Protein AF-A0AAW9W8F2-F1 (afdb_monomer)

Radius of gyration: 19.19 Å; Cα contacts (8 Å, |Δi|>4): 90; chains: 1; bounding box: 46×39×44 Å

Secondary structure (DSSP, 8-state):
-HHHHHHHTT---EEE-S--HHHH-GGGGGGHHHHHHHHTT-SEEEES-HHHHHHHHHTT---S-EEE--S------PPPPPP---S-----S-GGGSGGGTT--

Sequence (105 aa):
NFIRKCKILNTKMITFIHDVPPLMFPSNYYLMPEYIEMYNQSDLVVVPSEKMKERLIQEGLTVQKIIIQGMWDHVHNYPLKQPSFQKKLYFAGSVERFEHLSNWA

Solvent-accessible surface area (backbone atoms only — not comparable to full-atom values): 6876 Å² total; per-residue (Å²): 112,72,69,62,57,48,54,75,70,76,56,90,40,74,44,76,54,88,77,59,63,34,80,78,34,80,92,39,39,86,49,42,62,62,52,32,60,56,54,52,71,28,65,27,38,36,32,56,37,69,69,53,49,53,50,44,42,75,71,60,46,70,54,85,42,69,45,70,61,71,69,83,85,80,92,78,84,75,83,82,73,87,87,71,96,65,104,72,84,89,76,98,69,63,49,85,83,41,58,84,54,71,71,75,118

Structure (mmCIF, N/CA/C/O backbone):
data_AF-A0AAW9W8F2-F1
#
_entry.id   AF-A0AAW9W8F2-F1
#
loop_
_atom_site.group_PDB
_atom_site.id
_atom_site.type_symbol
_atom_site.label_atom_id
_atom_site.label_alt_id
_atom_site.label_comp_id
_atom_site.label_asym_id
_atom_site.label_entity_id
_atom_site.label_seq_id
_atom_site.pdbx_PDB_ins_code
_atom_site.Cartn_x
_atom_site.Cartn_y
_atom_site.Cartn_z
_atom_site.occupancy
_atom_site.B_iso_or_equiv
_atom_site.auth_seq_id
_atom_site.auth_comp_id
_atom_site.auth_asym_id
_atom_site.auth_atom_id
_atom_site.pdbx_PDB_model_num
ATOM 1 N N . ASN A 1 1 ? -22.747 1.495 4.657 1.00 69.12 1 ASN A N 1
ATOM 2 C CA . ASN A 1 1 ? -21.428 0.968 4.248 1.00 69.12 1 ASN A CA 1
ATOM 3 C C . ASN A 1 1 ? -21.392 -0.555 4.460 1.00 69.12 1 ASN A C 1
ATOM 5 O O . ASN A 1 1 ? -21.918 -1.019 5.470 1.00 69.12 1 ASN A O 1
ATOM 9 N N . PHE A 1 2 ? -20.844 -1.311 3.499 1.00 80.00 2 PHE A N 1
ATOM 10 C CA . PHE A 1 2 ? -20.597 -2.763 3.539 1.00 80.00 2 PHE A CA 1
ATOM 11 C C . PHE A 1 2 ? -19.884 -3.218 4.823 1.00 80.00 2 PHE A C 1
ATOM 13 O O . PHE A 1 2 ? -20.341 -4.155 5.470 1.00 80.00 2 PHE A O 1
ATOM 20 N N . ILE A 1 3 ? -18.873 -2.471 5.275 1.00 79.56 3 ILE A N 1
ATOM 21 C CA . ILE A 1 3 ? -18.119 -2.758 6.507 1.00 79.56 3 ILE A CA 1
ATOM 22 C C . ILE A 1 3 ? -19.037 -2.848 7.733 1.00 79.56 3 ILE A C 1
ATOM 24 O O . ILE A 1 3 ? -18.929 -3.770 8.542 1.00 79.56 3 ILE A O 1
ATOM 28 N N . ARG A 1 4 ? -20.018 -1.942 7.836 1.00 79.25 4 ARG A N 1
ATOM 29 C CA . ARG A 1 4 ? -21.000 -1.957 8.929 1.00 79.25 4 ARG A CA 1
ATOM 30 C C . ARG A 1 4 ? -21.874 -3.213 8.899 1.00 79.25 4 ARG A C 1
ATOM 32 O O . ARG A 1 4 ? -22.218 -3.726 9.956 1.00 79.25 4 ARG A O 1
ATOM 39 N N . LYS A 1 5 ? -22.222 -3.716 7.707 1.00 83.88 5 LYS A N 1
ATOM 40 C CA . LYS A 1 5 ? -22.994 -4.962 7.566 1.00 83.88 5 LYS A CA 1
ATOM 41 C C . LYS A 1 5 ? -22.185 -6.165 8.055 1.00 83.88 5 LYS A C 1
ATOM 43 O O . LYS A 1 5 ? -22.728 -6.975 8.792 1.00 83.88 5 LYS A O 1
ATOM 48 N N . CYS A 1 6 ? -20.892 -6.236 7.733 1.00 83.94 6 CYS A N 1
ATOM 49 C CA . CYS A 1 6 ? -20.009 -7.295 8.234 1.00 83.94 6 CYS A CA 1
ATOM 50 C C . CYS A 1 6 ? -19.869 -7.255 9.764 1.00 83.94 6 CYS A C 1
ATOM 52 O O . CYS A 1 6 ? -19.932 -8.291 10.417 1.00 83.94 6 CYS A O 1
ATOM 54 N N . LYS A 1 7 ? -19.775 -6.060 10.364 1.00 77.62 7 LYS A N 1
ATOM 55 C CA . LYS A 1 7 ? -19.722 -5.920 11.830 1.00 77.62 7 LYS A CA 1
ATOM 56 C C . LYS A 1 7 ? -20.970 -6.447 12.544 1.00 77.62 7 LYS A C 1
ATOM 58 O O . LYS A 1 7 ? -20.838 -7.038 13.609 1.00 77.62 7 LYS A O 1
ATOM 63 N N . ILE A 1 8 ? -22.161 -6.287 11.957 1.00 85.62 8 ILE A N 1
ATOM 64 C CA . ILE A 1 8 ? -23.412 -6.838 12.519 1.00 85.62 8 ILE A CA 1
ATOM 65 C C . ILE A 1 8 ? -23.352 -8.372 12.616 1.00 85.62 8 ILE A C 1
ATOM 67 O O . ILE A 1 8 ? -23.940 -8.952 13.522 1.00 85.62 8 ILE A O 1
ATOM 71 N N . LEU A 1 9 ? -22.607 -9.027 11.724 1.00 87.94 9 LEU A N 1
ATOM 72 C CA . LEU A 1 9 ? -22.468 -10.484 11.679 1.00 87.94 9 LEU A CA 1
ATOM 73 C C . LEU A 1 9 ? -21.417 -11.036 12.661 1.00 87.94 9 LEU A C 1
ATOM 75 O O . LEU A 1 9 ? -21.150 -12.233 12.643 1.00 87.94 9 LEU A O 1
ATOM 79 N N . ASN A 1 10 ? -20.816 -10.190 13.509 1.00 86.06 10 ASN A N 1
ATOM 80 C CA . ASN A 1 10 ? -19.776 -10.567 14.475 1.00 86.06 10 ASN A CA 1
ATOM 81 C C . ASN A 1 10 ? -18.571 -11.303 13.841 1.00 86.06 10 ASN A C 1
ATOM 83 O O . ASN A 1 10 ? -17.988 -12.216 14.425 1.00 86.06 10 ASN A O 1
ATOM 87 N N . THR A 1 11 ? -18.200 -10.917 12.619 1.00 89.75 11 THR A N 1
ATOM 88 C CA . THR A 1 11 ? -17.073 -11.503 11.881 1.00 89.75 11 THR A CA 1
ATOM 89 C C . THR A 1 11 ? -15.784 -10.718 12.094 1.00 89.75 11 THR A C 1
ATOM 91 O O . THR A 1 11 ? -15.823 -9.494 12.231 1.00 89.75 11 THR A O 1
ATOM 94 N N . LYS A 1 12 ? -14.636 -11.400 12.009 1.00 92.00 12 LYS A N 1
ATOM 95 C CA . LYS A 1 12 ? -13.327 -10.742 11.915 1.00 92.00 12 LYS A CA 1
ATOM 96 C C . LYS A 1 12 ? -13.105 -10.143 10.533 1.00 92.00 12 LYS A C 1
ATOM 98 O O . LYS A 1 12 ? -13.432 -10.773 9.530 1.00 92.00 12 LYS A O 1
ATOM 103 N N . MET A 1 13 ? -12.544 -8.938 10.489 1.00 93.12 13 MET A N 1
ATOM 104 C CA . MET A 1 13 ? -12.325 -8.196 9.251 1.00 93.12 13 MET A CA 1
ATOM 105 C C . MET A 1 13 ? -10.847 -7.931 9.007 1.00 93.12 13 MET A C 1
ATOM 107 O O . MET A 1 13 ? -10.151 -7.365 9.851 1.00 93.12 13 MET A O 1
ATOM 111 N N . ILE A 1 14 ? -10.398 -8.302 7.814 1.00 96.62 14 ILE A N 1
ATOM 112 C CA . ILE A 1 14 ? -9.059 -8.017 7.315 1.00 96.62 14 ILE A CA 1
ATOM 113 C C . ILE A 1 14 ? -9.204 -7.081 6.122 1.00 96.62 14 ILE A C 1
ATOM 115 O O . ILE A 1 14 ? -9.898 -7.420 5.164 1.00 96.62 14 ILE A O 1
ATOM 119 N N . THR A 1 15 ? -8.536 -5.932 6.168 1.00 96.75 15 THR A N 1
ATOM 120 C CA . THR A 1 15 ? -8.422 -5.053 4.999 1.00 96.75 15 THR A CA 1
ATOM 121 C C . THR A 1 15 ? -7.085 -5.296 4.324 1.00 96.75 15 THR A C 1
ATOM 123 O O . THR A 1 15 ? -6.037 -5.022 4.905 1.00 96.75 15 THR A O 1
ATOM 126 N N . PHE A 1 16 ? -7.116 -5.795 3.092 1.00 98.31 16 PHE A N 1
ATOM 127 C CA . PHE A 1 16 ? -5.931 -5.908 2.252 1.00 98.31 16 PHE A CA 1
ATOM 128 C C . PHE A 1 16 ? -5.874 -4.707 1.305 1.00 98.31 16 PHE A C 1
ATOM 130 O O . PHE A 1 16 ? -6.703 -4.578 0.407 1.00 98.31 16 PHE A O 1
ATOM 137 N N . ILE A 1 17 ? -4.934 -3.791 1.549 1.00 98.06 17 ILE A N 1
ATOM 138 C CA . ILE A 1 17 ? -4.813 -2.545 0.791 1.00 98.06 17 ILE A CA 1
ATOM 139 C C . ILE A 1 17 ? -4.048 -2.798 -0.508 1.00 98.06 17 ILE A C 1
ATOM 141 O O . ILE A 1 17 ? -2.855 -3.088 -0.480 1.00 98.06 17 ILE A O 1
ATOM 145 N N . HIS A 1 18 ? -4.734 -2.622 -1.637 1.00 98.00 18 HIS A N 1
ATOM 146 C CA . HIS A 1 18 ? -4.114 -2.607 -2.964 1.00 98.00 18 HIS A CA 1
ATOM 147 C C . HIS A 1 18 ? -3.621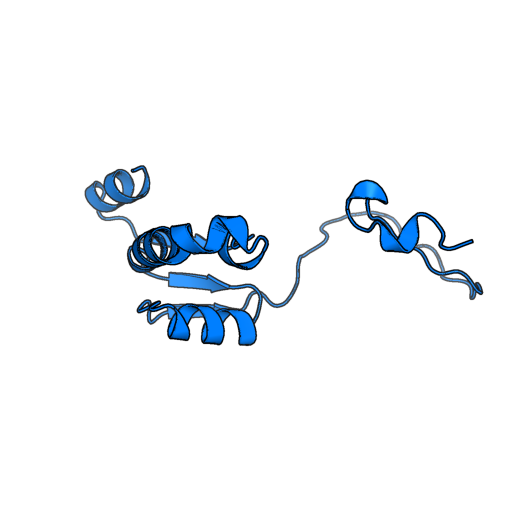 -1.204 -3.336 1.00 98.00 18 HIS A C 1
ATOM 149 O O . HIS A 1 18 ? -2.490 -1.045 -3.780 1.00 98.00 18 HIS A O 1
ATOM 155 N N . ASP A 1 19 ? -4.453 -0.189 -3.092 1.00 97.44 19 ASP A N 1
ATOM 156 C CA . ASP A 1 19 ? -4.198 1.200 -3.462 1.00 97.44 19 ASP A CA 1
ATOM 157 C C . ASP A 1 19 ? -4.732 2.158 -2.390 1.00 97.44 19 ASP A C 1
ATOM 159 O O . ASP A 1 19 ? -5.669 1.842 -1.652 1.00 97.44 19 ASP A O 1
ATOM 163 N N . VAL A 1 20 ? -4.156 3.361 -2.331 1.00 97.81 20 VAL A N 1
ATOM 164 C CA . VAL A 1 20 ? -4.617 4.453 -1.460 1.00 97.81 20 VAL A CA 1
ATOM 165 C C . VAL A 1 20 ? -4.807 5.708 -2.319 1.00 97.81 20 VAL A C 1
ATOM 167 O O . VAL A 1 20 ? -3.904 6.545 -2.385 1.00 97.81 20 VAL A O 1
ATOM 170 N N . PRO A 1 21 ? -5.960 5.866 -3.000 1.00 97.06 21 PRO A N 1
ATOM 171 C CA . PRO A 1 21 ? -6.205 6.983 -3.913 1.00 97.06 21 PRO A CA 1
ATOM 172 C C . PRO A 1 21 ? -5.917 8.385 -3.343 1.00 97.06 21 PRO A C 1
ATOM 174 O O . PRO A 1 21 ? -5.351 9.188 -4.089 1.00 97.06 21 PRO A O 1
ATOM 177 N N . PRO A 1 22 ? -6.199 8.690 -2.056 1.00 98.00 22 PRO A N 1
ATOM 178 C CA . PRO A 1 22 ? -5.832 9.980 -1.457 1.00 98.00 22 PRO A CA 1
ATOM 179 C C . PRO A 1 22 ? -4.324 10.282 -1.466 1.00 98.00 22 PRO A C 1
ATOM 181 O O . PRO A 1 22 ? -3.932 11.444 -1.462 1.00 98.00 22 PRO A O 1
ATOM 184 N N . LEU A 1 23 ? -3.470 9.252 -1.485 1.00 97.69 23 LEU A N 1
ATOM 185 C CA . LEU A 1 23 ? -2.011 9.390 -1.562 1.00 97.69 23 LEU A CA 1
ATOM 186 C C . LEU A 1 23 ? -1.480 9.342 -2.998 1.00 97.69 23 LEU A C 1
ATOM 188 O O . LEU A 1 23 ? -0.381 9.824 -3.258 1.00 97.69 23 LEU A O 1
ATOM 192 N N . MET A 1 24 ? -2.237 8.749 -3.923 1.00 96.12 24 MET A N 1
ATOM 193 C CA . MET A 1 24 ? -1.862 8.653 -5.337 1.00 96.12 24 MET A CA 1
ATOM 194 C C . MET A 1 24 ? -2.146 9.951 -6.094 1.00 96.12 24 MET A C 1
ATOM 196 O O . MET A 1 24 ? -1.396 10.306 -7.000 1.00 96.12 24 MET A O 1
ATOM 200 N N . PHE A 1 25 ? -3.219 10.653 -5.723 1.00 94.88 25 PHE A N 1
ATOM 201 C CA . PHE A 1 25 ? -3.676 11.860 -6.403 1.00 94.88 25 PHE A CA 1
ATOM 202 C C . PHE A 1 25 ? -3.866 12.991 -5.388 1.00 94.88 25 PHE A C 1
ATOM 204 O O . PHE A 1 25 ? -4.767 12.896 -4.552 1.00 94.88 25 PHE A O 1
ATOM 211 N N . PRO A 1 26 ? -3.081 14.084 -5.462 1.00 94.31 26 PRO A N 1
ATOM 212 C CA . PRO A 1 26 ? -3.180 15.194 -4.511 1.00 94.31 26 PRO A CA 1
ATOM 213 C C . PRO A 1 26 ? -4.589 15.787 -4.396 1.00 94.31 26 PRO A C 1
ATOM 215 O O . PRO A 1 26 ? -5.023 16.147 -3.304 1.00 94.31 26 PRO A O 1
ATOM 218 N N . SER A 1 27 ? -5.338 15.827 -5.504 1.00 97.06 27 SER A N 1
ATOM 219 C CA . SER A 1 27 ? -6.726 16.302 -5.538 1.00 97.06 27 SER A CA 1
ATOM 220 C C . SER A 1 27 ? -7.682 15.471 -4.681 1.00 97.06 27 SER A C 1
ATOM 222 O O . SER A 1 27 ? -8.737 15.977 -4.320 1.00 97.06 27 SER A O 1
ATOM 224 N N . ASN A 1 28 ? -7.322 14.234 -4.329 1.00 97.81 28 ASN A N 1
ATOM 225 C CA . ASN A 1 28 ? -8.137 13.318 -3.532 1.00 97.81 28 ASN A CA 1
ATOM 226 C C . ASN A 1 28 ? -7.728 13.278 -2.054 1.00 97.81 28 ASN A C 1
ATOM 228 O O . ASN A 1 28 ? -8.320 12.520 -1.287 1.00 97.81 28 ASN A O 1
ATOM 232 N N . TYR A 1 29 ? -6.737 14.068 -1.628 1.00 98.12 29 TYR A N 1
ATOM 233 C CA . TYR A 1 29 ? -6.223 14.003 -0.256 1.00 98.12 29 TYR A CA 1
ATOM 234 C C . TYR A 1 29 ? -7.288 14.346 0.802 1.00 98.12 29 TYR A C 1
ATOM 236 O O . TYR A 1 29 ? -7.249 13.821 1.911 1.00 98.12 29 TYR A O 1
ATOM 244 N N . TYR A 1 30 ? -8.308 15.136 0.446 1.00 97.88 30 TYR A N 1
ATOM 245 C CA . TYR A 1 30 ? -9.451 15.427 1.323 1.00 97.88 30 TYR A CA 1
ATOM 246 C C . TYR A 1 30 ? -10.230 14.172 1.767 1.00 97.88 30 TYR A C 1
ATOM 248 O O . TYR A 1 30 ? -10.897 14.215 2.796 1.00 97.88 30 TYR A O 1
ATOM 256 N N . LEU A 1 31 ? -10.125 13.055 1.034 1.00 98.06 31 LEU A N 1
ATOM 257 C CA . LEU A 1 31 ? -10.740 11.765 1.378 1.00 98.06 31 LEU A CA 1
ATOM 258 C C . LEU A 1 31 ? -9.912 10.948 2.384 1.00 98.06 31 LEU A C 1
ATOM 260 O O . LEU A 1 31 ? -10.364 9.895 2.833 1.00 98.06 31 LEU A O 1
ATOM 264 N N . MET A 1 32 ? -8.697 11.384 2.739 1.00 98.44 32 MET A N 1
ATOM 265 C CA . MET A 1 32 ? -7.812 10.635 3.639 1.00 98.44 32 MET A CA 1
ATOM 266 C C . MET A 1 32 ? -8.476 10.293 4.990 1.00 98.44 32 MET A C 1
ATOM 268 O O . MET A 1 32 ? -8.393 9.128 5.389 1.00 98.44 32 MET A O 1
ATOM 272 N N . PRO A 1 33 ? -9.212 11.208 5.660 1.00 98.31 33 PRO A N 1
ATOM 273 C CA . PRO A 1 33 ? -9.902 10.881 6.909 1.00 98.31 33 PRO A CA 1
ATOM 274 C C . PRO A 1 33 ? -10.934 9.755 6.758 1.00 98.31 33 PRO A C 1
ATOM 276 O O . PRO A 1 33 ? -10.981 8.855 7.595 1.00 98.31 33 PRO A O 1
ATOM 279 N N . GLU A 1 34 ? -11.710 9.747 5.668 1.00 96.81 34 GLU A N 1
ATOM 280 C CA . GLU A 1 34 ? -12.718 8.707 5.408 1.00 96.81 34 GLU A CA 1
ATOM 281 C C . GLU A 1 34 ? -12.070 7.330 5.201 1.00 96.81 34 GLU A C 1
ATOM 283 O O . GLU A 1 34 ? -12.565 6.313 5.692 1.00 96.81 34 GLU A O 1
ATOM 288 N N . TYR A 1 35 ? -10.924 7.288 4.516 1.00 97.06 35 TYR A N 1
ATOM 289 C CA . TYR A 1 35 ? -10.153 6.058 4.327 1.00 97.06 35 TYR A CA 1
ATOM 290 C C . TYR A 1 35 ? -9.572 5.538 5.648 1.00 97.06 35 TYR A C 1
ATOM 292 O O . TYR A 1 35 ? -9.628 4.336 5.907 1.00 97.06 35 TYR A O 1
ATOM 300 N N . ILE A 1 36 ? -9.055 6.417 6.511 1.00 98.25 36 ILE A N 1
ATOM 301 C CA . ILE A 1 36 ? -8.556 6.024 7.837 1.00 98.25 36 ILE A CA 1
ATOM 302 C 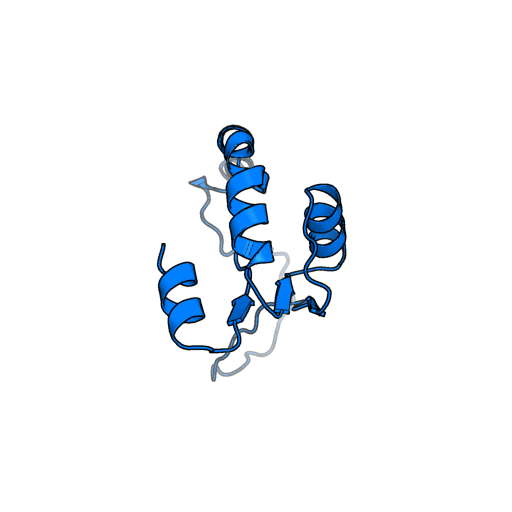C . ILE A 1 36 ? -9.689 5.510 8.726 1.00 98.25 36 ILE A C 1
ATOM 304 O O . ILE A 1 36 ? -9.543 4.456 9.349 1.00 98.25 36 ILE A O 1
ATOM 308 N N . GLU A 1 37 ? -10.840 6.187 8.745 1.00 96.81 37 GLU A N 1
ATOM 309 C CA . GLU A 1 37 ? -12.024 5.719 9.474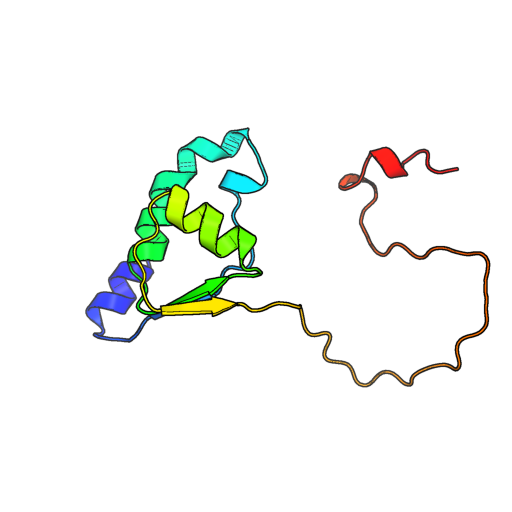 1.00 96.81 37 GLU A CA 1
ATOM 310 C C . GLU A 1 37 ? -12.467 4.337 8.977 1.00 96.81 37 GLU A C 1
ATOM 312 O O . GLU A 1 37 ? -12.817 3.458 9.768 1.00 96.81 37 GLU A O 1
ATOM 317 N N . MET A 1 38 ? -12.422 4.115 7.664 1.00 94.88 38 MET A N 1
ATOM 318 C CA . MET A 1 38 ? -12.703 2.819 7.062 1.00 94.88 38 MET A CA 1
ATOM 319 C C . MET A 1 38 ? -11.710 1.745 7.538 1.00 94.88 38 MET A C 1
ATOM 321 O O . MET A 1 38 ? -12.131 0.676 7.980 1.00 94.88 38 MET A O 1
ATOM 325 N N . TYR A 1 39 ? -10.403 2.018 7.501 1.00 96.75 39 TYR A N 1
ATOM 326 C CA . TYR A 1 39 ? -9.372 1.0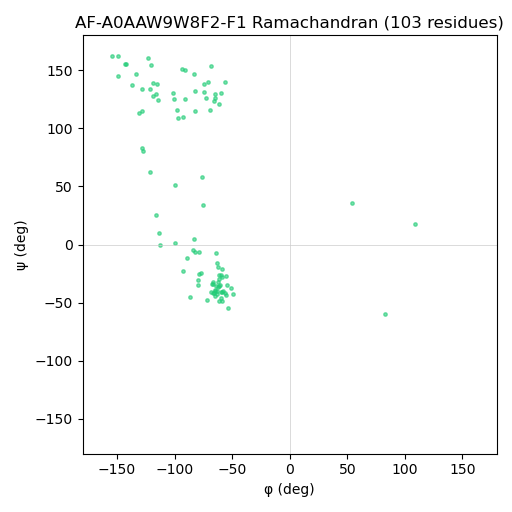60 7.910 1.00 96.75 39 TYR A CA 1
ATOM 327 C C . TYR A 1 39 ? -9.435 0.716 9.397 1.00 96.75 39 TYR A C 1
ATOM 329 O O . TYR A 1 39 ? -9.342 -0.464 9.745 1.00 96.75 39 TYR A O 1
ATOM 337 N N . ASN A 1 40 ? -9.692 1.703 10.260 1.00 97.00 40 ASN A N 1
ATOM 338 C CA . ASN A 1 40 ? -9.824 1.535 11.713 1.00 97.00 40 ASN A CA 1
ATOM 339 C C . ASN A 1 40 ? -11.015 0.659 12.130 1.00 97.00 40 ASN A C 1
ATOM 341 O O . ASN A 1 40 ? -11.151 0.292 13.296 1.00 97.00 40 ASN A O 1
ATOM 345 N N . GLN A 1 41 ? -11.872 0.271 11.185 1.00 93.88 41 GLN A N 1
ATOM 346 C CA . GLN A 1 41 ? -12.923 -0.712 11.419 1.00 93.88 41 GLN A CA 1
ATOM 347 C C . GLN A 1 41 ? -12.453 -2.170 11.282 1.00 93.88 41 GLN A C 1
ATOM 349 O O . GLN A 1 41 ? -13.253 -3.060 11.577 1.00 93.88 41 GLN A O 1
ATOM 354 N N . SER A 1 42 ? -11.202 -2.408 10.875 1.00 94.88 42 SER A N 1
ATOM 355 C CA . SER A 1 42 ? -10.616 -3.738 10.656 1.00 94.88 42 SER A CA 1
ATOM 356 C C . SER A 1 42 ? -9.937 -4.289 11.912 1.00 94.88 42 SER A C 1
ATOM 358 O O . SER A 1 42 ? -9.370 -3.538 12.702 1.00 94.88 42 SER A O 1
ATOM 360 N N . ASP A 1 43 ? -9.917 -5.613 12.067 1.00 95.81 43 ASP A N 1
ATOM 361 C CA . ASP A 1 43 ? -9.111 -6.289 13.092 1.00 95.81 43 ASP A CA 1
ATOM 362 C C . ASP A 1 43 ? -7.631 -6.404 12.687 1.00 95.81 43 ASP A C 1
ATOM 364 O O . ASP A 1 43 ? -6.762 -6.546 13.551 1.00 95.81 43 ASP A O 1
ATOM 368 N N . LEU A 1 44 ? -7.351 -6.393 11.379 1.00 98.06 44 LEU A N 1
ATOM 369 C CA . LEU A 1 44 ? -6.014 -6.467 10.791 1.00 98.06 44 LEU A CA 1
ATOM 370 C C . LEU A 1 44 ? -5.976 -5.708 9.461 1.00 98.06 44 LEU A C 1
ATOM 372 O O . LEU A 1 44 ? -6.947 -5.736 8.700 1.00 98.06 44 LEU A O 1
ATOM 376 N N . VAL A 1 45 ? -4.843 -5.073 9.162 1.00 98.56 45 VAL A N 1
ATOM 377 C CA . VAL A 1 45 ? -4.586 -4.447 7.856 1.00 98.56 45 VAL A CA 1
ATOM 378 C C . VAL A 1 45 ? -3.340 -5.057 7.215 1.00 98.56 45 VAL A C 1
ATOM 380 O O . VAL A 1 45 ? -2.310 -5.212 7.866 1.00 98.56 45 VAL A O 1
ATOM 383 N N . VAL A 1 46 ? -3.422 -5.400 5.932 1.00 98.81 46 VAL A N 1
ATOM 384 C CA . VAL A 1 46 ? -2.262 -5.771 5.114 1.00 98.81 46 VAL A CA 1
ATOM 385 C C . VAL A 1 46 ? -1.880 -4.565 4.261 1.00 98.81 46 VAL A C 1
ATOM 387 O O . VAL A 1 46 ? -2.727 -4.025 3.547 1.00 98.81 46 VAL A O 1
ATOM 390 N N . VAL A 1 47 ? -0.621 -4.137 4.351 1.00 98.81 47 VAL A N 1
ATOM 391 C CA . VAL A 1 47 ? -0.074 -2.975 3.631 1.00 98.81 47 VAL A CA 1
ATOM 392 C C . VAL A 1 47 ? 1.093 -3.394 2.731 1.00 98.81 47 VAL A C 1
ATOM 394 O O . VAL A 1 47 ? 1.779 -4.368 3.042 1.00 98.81 47 VAL A O 1
ATOM 397 N N . PRO A 1 48 ? 1.388 -2.661 1.644 1.00 98.50 48 PRO A N 1
ATOM 398 C CA . PRO A 1 48 ? 2.445 -3.051 0.710 1.00 98.50 48 PRO A CA 1
ATOM 399 C C . PRO A 1 48 ? 3.862 -2.982 1.303 1.00 98.50 48 PRO A C 1
ATOM 401 O O . PRO A 1 48 ? 4.715 -3.787 0.939 1.00 98.50 48 PRO A O 1
ATOM 404 N N . SER A 1 49 ? 4.142 -2.035 2.206 1.00 98.69 49 SER A N 1
ATOM 405 C CA . SER A 1 49 ? 5.495 -1.776 2.725 1.00 98.69 49 SER A CA 1
ATOM 406 C C . SER A 1 49 ? 5.490 -1.148 4.119 1.00 98.69 49 SER A C 1
ATOM 408 O O . SER A 1 49 ? 4.492 -0.556 4.538 1.00 98.69 49 SER A O 1
ATOM 410 N N . GLU A 1 50 ? 6.631 -1.205 4.814 1.00 98.56 50 GLU A N 1
ATOM 411 C CA . GLU A 1 50 ? 6.827 -0.512 6.100 1.00 98.56 50 GLU A CA 1
ATOM 412 C C . GLU A 1 50 ? 6.606 1.000 5.978 1.00 98.56 50 GLU A C 1
ATOM 414 O O . GLU A 1 50 ? 5.926 1.604 6.802 1.00 98.56 50 GLU A O 1
ATOM 419 N N . LYS A 1 51 ? 7.063 1.615 4.882 1.00 98.62 51 LYS A N 1
ATOM 420 C CA . LYS A 1 51 ? 6.838 3.046 4.638 1.00 98.62 51 LYS A CA 1
ATOM 421 C C . LYS A 1 51 ? 5.350 3.387 4.507 1.00 98.62 51 LYS A C 1
ATOM 423 O O . LYS A 1 51 ? 4.920 4.443 4.964 1.00 98.62 51 LYS A O 1
ATOM 428 N N . MET A 1 52 ? 4.552 2.504 3.897 1.00 98.56 52 MET A N 1
ATOM 429 C CA . MET A 1 52 ? 3.097 2.684 3.856 1.00 98.56 52 MET A CA 1
ATOM 430 C C . MET A 1 52 ? 2.482 2.527 5.251 1.00 98.56 52 MET A C 1
ATOM 432 O O . MET A 1 52 ? 1.621 3.323 5.613 1.00 98.56 52 MET A O 1
ATOM 436 N N . LYS A 1 53 ? 2.949 1.559 6.055 1.00 98.62 53 LYS A N 1
ATOM 437 C CA . LYS A 1 53 ? 2.528 1.413 7.459 1.00 98.62 53 LYS A CA 1
ATOM 438 C C . LYS A 1 53 ? 2.730 2.715 8.230 1.00 98.62 53 LYS A C 1
ATOM 440 O O . LYS A 1 53 ? 1.786 3.235 8.817 1.00 98.62 53 LYS A O 1
ATOM 445 N N . GLU A 1 54 ? 3.950 3.243 8.205 1.00 98.75 54 GLU A N 1
ATOM 446 C CA . GLU A 1 54 ? 4.322 4.473 8.907 1.00 98.75 54 GLU A CA 1
ATOM 447 C C . GLU A 1 54 ? 3.487 5.660 8.438 1.00 98.75 54 GLU A C 1
ATOM 449 O O . GLU 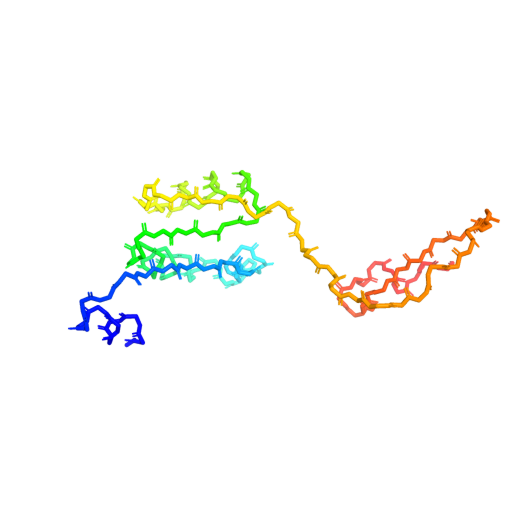A 1 54 ? 2.946 6.395 9.264 1.00 98.75 54 GLU A O 1
ATOM 454 N N . ARG A 1 55 ? 3.321 5.811 7.117 1.00 98.56 55 ARG A N 1
ATOM 455 C CA . ARG A 1 55 ? 2.491 6.874 6.555 1.00 98.56 55 ARG A CA 1
ATOM 456 C C . ARG A 1 55 ? 1.051 6.782 7.056 1.00 98.56 55 ARG A C 1
ATOM 458 O O . ARG A 1 55 ? 0.523 7.785 7.511 1.00 98.56 55 ARG A O 1
ATOM 465 N N . LEU A 1 56 ? 0.419 5.610 7.015 1.00 98.69 56 LEU A N 1
ATOM 466 C CA . LEU A 1 56 ? -0.970 5.465 7.468 1.00 98.69 56 LEU A CA 1
ATOM 467 C C . LEU A 1 56 ? -1.123 5.692 8.979 1.00 98.69 56 LEU A C 1
ATOM 469 O O . LEU A 1 56 ? -2.131 6.250 9.401 1.00 98.69 56 LEU A O 1
ATOM 473 N N . ILE A 1 57 ? -0.130 5.319 9.793 1.00 98.62 57 ILE A N 1
ATOM 474 C CA . ILE A 1 57 ? -0.116 5.639 11.231 1.00 98.62 57 ILE A CA 1
ATOM 475 C C . ILE A 1 57 ? -0.065 7.157 11.448 1.00 98.62 57 ILE A C 1
ATOM 477 O O . ILE A 1 57 ? -0.815 7.673 12.272 1.00 98.62 57 ILE A O 1
ATOM 481 N N . GLN A 1 58 ? 0.759 7.882 10.683 1.00 98.56 58 GLN A N 1
ATOM 482 C CA . GLN A 1 58 ? 0.814 9.351 10.738 1.00 98.56 58 GLN A CA 1
ATOM 483 C C . GLN A 1 58 ? -0.519 10.003 10.340 1.00 98.56 58 GLN A C 1
ATOM 485 O O . GLN A 1 58 ? -0.872 11.042 10.885 1.00 98.56 58 GLN A O 1
ATOM 490 N N . GLU A 1 59 ? -1.272 9.375 9.434 1.00 98.44 59 GLU A N 1
ATOM 491 C CA . GLU A 1 59 ? -2.619 9.811 9.035 1.00 98.44 59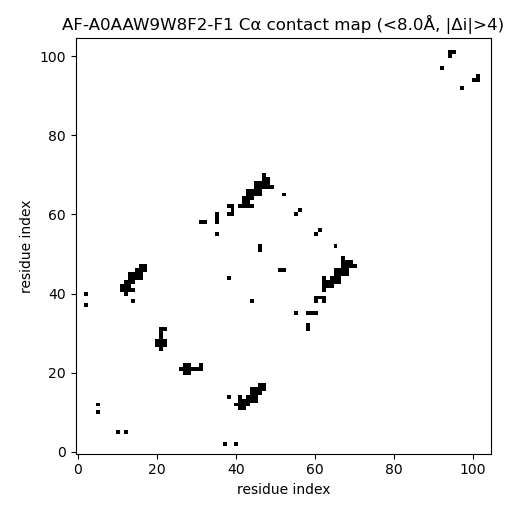 GLU A CA 1
ATOM 492 C C . GLU A 1 59 ? -3.717 9.415 10.052 1.00 98.44 59 GLU A C 1
ATOM 494 O O . GLU A 1 59 ? -4.864 9.827 9.903 1.00 98.44 59 GLU A O 1
ATOM 499 N N . GLY A 1 60 ? -3.398 8.632 11.094 1.00 98.62 60 GLY A N 1
ATOM 500 C CA . GLY A 1 60 ? -4.334 8.268 12.169 1.0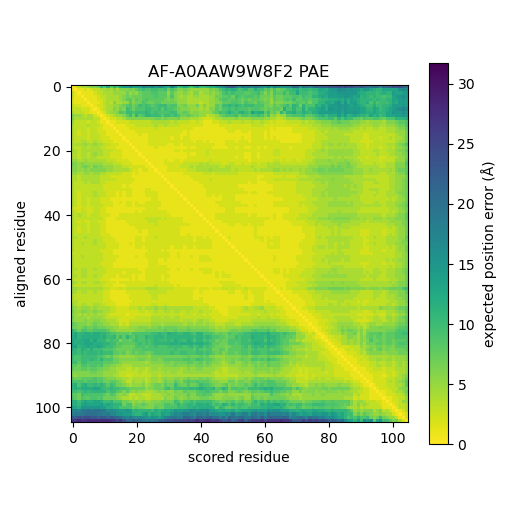0 98.62 60 GLY A CA 1
ATOM 501 C C . GLY A 1 60 ? -4.820 6.812 12.177 1.00 98.62 60 GLY A C 1
ATOM 502 O O . GLY A 1 60 ? -5.836 6.503 12.806 1.00 98.62 60 GLY A O 1
ATOM 503 N N . LEU A 1 61 ? -4.133 5.893 11.492 1.00 98.62 61 LEU A N 1
ATOM 504 C CA . LEU A 1 61 ? -4.414 4.458 11.597 1.00 98.62 61 LEU A CA 1
ATOM 505 C C . LEU A 1 61 ? -4.110 3.944 13.019 1.00 98.62 61 LEU A C 1
ATOM 507 O O . LEU A 1 61 ? -2.990 4.066 13.508 1.00 98.62 61 LEU A O 1
ATOM 511 N N . THR A 1 62 ? -5.091 3.301 13.655 1.00 98.50 62 THR A N 1
ATOM 512 C CA . THR A 1 62 ? -5.008 2.767 15.027 1.00 98.50 62 THR A CA 1
ATOM 513 C C . THR A 1 62 ? -5.045 1.238 15.096 1.00 98.50 62 THR A C 1
ATOM 515 O O . THR A 1 62 ? -5.007 0.667 16.188 1.00 98.50 62 THR A O 1
ATOM 518 N N . VAL A 1 63 ? -5.162 0.543 13.957 1.00 98.25 63 VAL A N 1
ATOM 519 C CA . VAL A 1 63 ? -5.186 -0.929 13.918 1.00 98.25 63 VAL A CA 1
ATOM 520 C C . VAL A 1 63 ? -3.835 -1.486 14.374 1.00 98.25 63 VAL A C 1
ATOM 522 O O . VAL A 1 63 ? -2.801 -1.178 13.794 1.00 98.25 63 VAL A O 1
ATOM 525 N N . GLN A 1 64 ? -3.843 -2.339 15.402 1.00 97.50 64 GLN A N 1
ATOM 526 C CA . GLN A 1 64 ? -2.608 -2.859 16.010 1.00 97.50 64 GLN A CA 1
ATOM 527 C C . GLN A 1 64 ? -1.976 -4.011 15.220 1.00 97.50 64 GLN A C 1
ATOM 529 O O . GLN A 1 64 ? -0.761 -4.193 15.249 1.00 97.50 64 GLN A O 1
ATOM 534 N N . LYS A 1 65 ? -2.791 -4.821 14.532 1.00 98.50 65 LYS A N 1
ATOM 535 C CA . LYS A 1 65 ? -2.305 -5.956 13.740 1.00 98.50 65 LYS A CA 1
ATOM 536 C C . LYS A 1 65 ? -2.092 -5.508 12.304 1.00 98.50 65 LYS A C 1
ATOM 538 O O . LYS A 1 65 ? -3.057 -5.260 11.583 1.00 98.50 65 LYS A O 1
ATOM 543 N N . ILE A 1 66 ? -0.831 -5.420 11.898 1.00 98.69 66 ILE A N 1
ATOM 544 C CA . ILE A 1 66 ? -0.454 -5.022 10.545 1.00 98.69 66 ILE A CA 1
ATOM 545 C C . ILE A 1 66 ? 0.506 -6.057 9.966 1.00 98.69 66 ILE A C 1
ATOM 547 O O . ILE A 1 66 ? 1.448 -6.470 10.638 1.00 98.69 66 ILE A O 1
ATOM 551 N N . ILE A 1 67 ? 0.260 -6.469 8.723 1.00 98.75 67 ILE A N 1
ATOM 552 C CA . ILE A 1 67 ? 1.138 -7.356 7.952 1.00 98.75 67 ILE A CA 1
ATOM 553 C C . ILE A 1 67 ? 1.682 -6.585 6.751 1.00 98.75 67 ILE A C 1
ATOM 555 O O . ILE A 1 67 ? 0.940 -5.864 6.084 1.00 98.75 67 ILE A O 1
ATOM 559 N N . ILE A 1 68 ? 2.972 -6.759 6.463 1.00 98.69 68 ILE A N 1
ATOM 560 C CA . ILE A 1 68 ? 3.603 -6.234 5.251 1.00 98.69 68 ILE A CA 1
ATOM 561 C C . ILE A 1 68 ? 3.522 -7.288 4.142 1.00 98.69 68 ILE A C 1
ATOM 563 O O . ILE A 1 68 ? 3.987 -8.408 4.331 1.00 98.69 68 ILE A O 1
ATOM 567 N N . GLN A 1 69 ? 2.958 -6.927 2.988 1.00 98.56 69 GLN A N 1
ATOM 568 C CA . GLN A 1 69 ? 2.897 -7.782 1.798 1.00 98.56 69 GLN A CA 1
ATOM 569 C C . GLN A 1 69 ? 4.275 -7.942 1.135 1.00 98.56 69 GLN A C 1
ATOM 571 O O . GLN A 1 69 ? 4.675 -9.049 0.789 1.00 98.56 69 GLN A O 1
ATOM 576 N N . GLY A 1 70 ? 5.003 -6.839 0.927 1.00 98.00 70 GLY A N 1
ATOM 577 C CA . GLY A 1 70 ? 6.327 -6.830 0.300 1.00 98.00 70 GLY A CA 1
ATOM 578 C C . GLY A 1 70 ? 6.303 -6.853 -1.233 1.00 98.00 70 GLY A C 1
ATOM 579 O O . GLY A 1 70 ? 6.825 -5.929 -1.854 1.00 98.00 70 GLY A O 1
ATOM 580 N N . MET A 1 71 ? 5.712 -7.880 -1.853 1.00 97.56 71 MET A N 1
ATOM 581 C CA . MET A 1 71 ? 5.712 -8.057 -3.315 1.00 97.56 71 MET A CA 1
ATOM 582 C C . MET A 1 71 ? 4.380 -8.617 -3.836 1.00 97.56 71 MET A C 1
ATOM 584 O O . MET A 1 71 ? 3.639 -9.279 -3.111 1.00 97.56 71 MET A O 1
ATOM 588 N N . TRP A 1 72 ? 4.076 -8.346 -5.106 1.00 97.12 72 TRP A N 1
ATOM 589 C CA . TRP A 1 72 ? 3.011 -9.034 -5.833 1.00 97.12 72 TRP A CA 1
ATOM 590 C C . TRP A 1 72 ? 3.507 -10.370 -6.372 1.00 97.12 72 TRP A C 1
ATOM 592 O O . TRP A 1 72 ? 4.541 -10.425 -7.037 1.00 97.12 72 TRP A O 1
ATOM 602 N N . ASP A 1 73 ? 2.729 -11.423 -6.150 1.00 96.06 73 ASP A N 1
ATOM 603 C CA . ASP A 1 73 ? 2.938 -12.683 -6.848 1.00 96.06 73 ASP A CA 1
ATOM 604 C C . ASP A 1 73 ? 2.614 -12.543 -8.342 1.00 96.06 73 ASP A C 1
ATOM 606 O O . ASP A 1 73 ? 1.768 -11.747 -8.758 1.00 96.06 73 ASP A O 1
ATOM 610 N N . HIS A 1 74 ? 3.251 -13.380 -9.158 1.00 95.50 74 HIS A N 1
ATOM 611 C CA . HIS A 1 74 ? 2.894 -13.573 -10.559 1.00 95.50 74 HIS A CA 1
ATOM 612 C C . HIS A 1 74 ? 2.711 -15.070 -10.815 1.00 95.50 74 HIS A C 1
ATOM 614 O O . HIS A 1 74 ? 3.620 -15.756 -11.272 1.00 95.50 74 HIS A O 1
ATOM 620 N N . VAL A 1 75 ? 1.546 -15.609 -10.448 1.00 96.06 75 VAL A N 1
ATOM 621 C CA . VAL A 1 75 ? 1.265 -17.046 -10.590 1.00 96.06 75 VAL A CA 1
ATOM 622 C C . VAL A 1 75 ? 1.148 -17.400 -12.074 1.00 96.06 75 VAL A C 1
ATOM 624 O O . VAL A 1 75 ? 0.239 -16.935 -12.759 1.00 96.06 75 VAL A O 1
ATOM 627 N N . HIS A 1 76 ? 2.056 -18.238 -12.576 1.00 93.75 76 HIS A N 1
ATOM 628 C CA . HIS A 1 76 ? 2.057 -18.696 -13.965 1.00 93.75 76 HIS A CA 1
ATOM 629 C C . HIS A 1 76 ? 2.642 -20.105 -14.110 1.00 93.75 76 HIS A C 1
ATOM 631 O O . HIS A 1 76 ? 3.380 -20.572 -13.247 1.00 93.75 76 HIS A O 1
ATOM 637 N N . ASN A 1 77 ? 2.372 -20.761 -15.246 1.00 95.44 77 ASN A N 1
ATOM 638 C CA . ASN A 1 77 ? 3.029 -22.022 -15.625 1.00 95.44 77 ASN A CA 1
ATOM 639 C C . ASN A 1 77 ? 3.934 -21.901 -16.866 1.00 95.44 77 ASN A C 1
ATOM 641 O O . ASN A 1 77 ? 4.367 -22.919 -17.404 1.00 95.44 77 ASN A O 1
ATOM 645 N N . TYR A 1 78 ? 4.189 -20.677 -17.345 1.00 92.69 78 TYR A N 1
ATOM 646 C CA . TYR A 1 78 ? 4.940 -20.471 -18.581 1.00 92.69 78 TYR A CA 1
ATOM 647 C C . TYR A 1 78 ? 6.320 -21.137 -18.534 1.00 92.69 78 TYR A C 1
ATOM 649 O O . TYR A 1 78 ? 7.012 -21.033 -17.516 1.00 92.69 78 TYR A O 1
ATOM 657 N N . PRO A 1 79 ? 6.761 -21.763 -19.639 1.00 93.31 79 PRO A N 1
ATOM 658 C CA . PRO A 1 79 ? 8.118 -22.269 -19.728 1.00 93.31 79 PRO A CA 1
ATOM 659 C C . PRO A 1 79 ? 9.105 -21.097 -19.681 1.00 93.31 79 PRO A C 1
ATOM 661 O O . PRO A 1 79 ? 8.986 -20.129 -20.438 1.00 93.31 79 PRO A O 1
ATOM 664 N N . LEU A 1 80 ? 10.101 -21.195 -18.803 1.00 91.62 80 LEU A N 1
ATOM 665 C CA . LEU A 1 80 ? 11.185 -20.222 -18.743 1.00 91.62 80 LEU A CA 1
ATOM 666 C C . LEU A 1 80 ? 12.100 -20.413 -19.958 1.00 91.62 80 LEU A C 1
ATOM 668 O O . LEU A 1 80 ? 12.585 -21.512 -20.224 1.00 91.62 80 LEU A O 1
ATOM 672 N N . LYS A 1 81 ? 12.335 -19.334 -20.707 1.00 91.69 81 LYS A N 1
ATOM 673 C CA . LYS A 1 81 ? 13.311 -19.318 -21.805 1.00 91.69 81 LYS A CA 1
ATOM 674 C C . LYS A 1 81 ? 14.706 -19.056 -21.241 1.00 91.69 81 LYS A C 1
ATOM 676 O O . LYS A 1 81 ? 14.847 -18.276 -20.302 1.00 91.69 81 LYS A O 1
ATOM 681 N N . GLN A 1 82 ? 15.735 -19.641 -21.853 1.00 95.44 82 GLN A N 1
ATOM 682 C CA . GLN A 1 82 ? 17.122 -19.307 -21.527 1.00 95.44 82 GLN A CA 1
ATOM 683 C C . GLN A 1 82 ? 17.369 -17.816 -21.828 1.00 95.44 82 GLN A C 1
ATOM 685 O O . GLN A 1 82 ? 17.185 -17.399 -22.977 1.00 95.44 82 GLN A O 1
ATOM 690 N N . PRO A 1 83 ? 17.775 -16.996 -20.843 1.00 94.4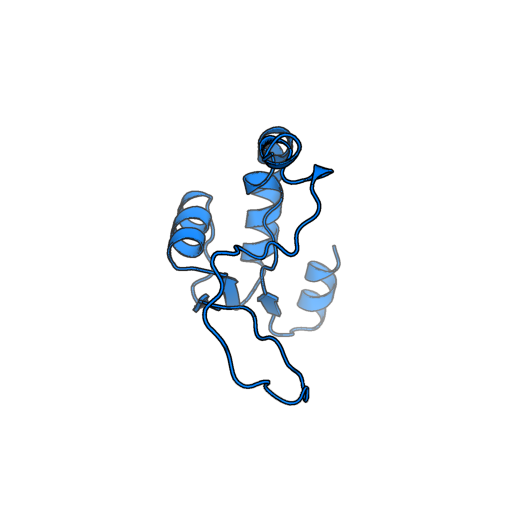4 83 PRO A N 1
ATOM 691 C CA . PRO A 1 83 ? 18.058 -15.592 -21.093 1.00 94.44 83 PRO A CA 1
ATOM 692 C C . PRO A 1 83 ? 19.345 -15.439 -21.914 1.00 94.44 83 PRO A C 1
ATOM 694 O O . PRO A 1 83 ? 20.345 -16.111 -21.667 1.00 94.44 83 PRO A O 1
ATOM 697 N N . SER A 1 84 ? 19.328 -14.510 -22.868 1.00 96.06 84 SER A N 1
ATOM 698 C CA . SER A 1 84 ? 20.509 -14.036 -23.597 1.00 96.06 84 SER A CA 1
ATOM 699 C C . SER A 1 84 ? 20.684 -12.548 -23.332 1.00 96.06 84 SER A C 1
ATOM 701 O O . SER A 1 84 ? 19.693 -11.813 -23.358 1.00 96.06 84 SER A O 1
ATOM 703 N N . PHE A 1 85 ? 21.917 -12.084 -23.136 1.00 96.44 85 PHE A N 1
ATOM 704 C CA . PHE A 1 85 ? 22.165 -10.657 -22.952 1.00 96.44 85 PHE A CA 1
ATOM 705 C C . PHE A 1 85 ? 21.708 -9.849 -24.174 1.00 96.44 85 PHE A C 1
ATOM 707 O O . PHE A 1 85 ? 22.057 -10.158 -25.313 1.00 96.44 85 PHE A O 1
ATOM 714 N N . GLN A 1 86 ? 20.942 -8.790 -23.922 1.00 96.25 86 GLN A N 1
ATOM 71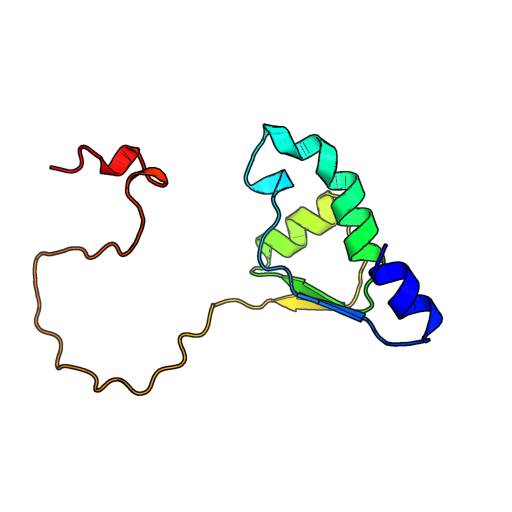5 C CA . GLN A 1 86 ? 20.511 -7.820 -24.921 1.00 96.25 86 GLN A CA 1
ATOM 716 C C . GLN A 1 86 ? 20.658 -6.421 -24.325 1.00 96.25 86 GLN A C 1
ATOM 718 O O . GLN A 1 86 ? 20.261 -6.191 -23.186 1.00 96.25 86 GLN A O 1
ATOM 723 N N . LYS A 1 87 ? 21.174 -5.465 -25.105 1.00 96.31 87 LYS A N 1
ATOM 724 C CA . LYS A 1 87 ? 21.189 -4.039 -24.737 1.00 96.31 87 LYS A CA 1
ATOM 725 C C . LYS A 1 87 ? 19.790 -3.428 -24.926 1.00 96.31 87 LYS A C 1
ATOM 727 O O . LYS A 1 87 ? 19.608 -2.537 -25.747 1.00 96.31 87 LYS A O 1
ATOM 732 N N . LYS A 1 88 ? 18.790 -3.987 -24.239 1.00 94.50 88 LYS A N 1
ATOM 733 C CA . LYS A 1 88 ? 17.377 -3.588 -24.295 1.00 94.50 88 LYS A CA 1
ATOM 734 C C . LYS A 1 88 ? 16.809 -3.491 -22.884 1.00 94.50 88 LYS A C 1
ATOM 736 O O . LYS A 1 88 ? 17.170 -4.289 -22.023 1.00 94.50 88 LYS A O 1
ATOM 741 N N . LEU A 1 89 ? 15.886 -2.557 -22.687 1.00 92.00 89 LEU A N 1
ATOM 742 C CA . LEU A 1 89 ? 15.085 -2.427 -21.475 1.00 92.00 89 LEU A CA 1
ATOM 743 C C . LEU A 1 89 ? 13.619 -2.669 -21.843 1.00 92.00 89 LEU A C 1
ATOM 745 O O . LEU A 1 89 ? 13.124 -2.098 -22.812 1.00 92.00 89 LEU A O 1
ATOM 749 N N . TYR A 1 90 ? 12.948 -3.549 -21.101 1.00 91.44 90 TYR A N 1
ATOM 750 C CA . TYR A 1 90 ? 11.541 -3.878 -21.317 1.00 91.44 90 TYR A CA 1
ATOM 751 C C . TYR A 1 90 ? 10.681 -3.137 -20.296 1.00 91.44 90 TYR A C 1
ATOM 753 O O . TYR A 1 90 ? 10.950 -3.199 -19.098 1.00 91.44 90 TYR A O 1
ATOM 761 N N . PHE A 1 91 ? 9.634 -2.469 -20.773 1.00 92.00 91 PHE A N 1
ATOM 762 C CA . PHE A 1 91 ? 8.669 -1.760 -19.943 1.00 92.00 91 PHE A CA 1
ATOM 763 C C . PHE A 1 91 ? 7.253 -2.162 -20.357 1.00 92.00 91 PHE A C 1
ATOM 765 O O . PHE A 1 91 ? 6.823 -1.880 -21.471 1.00 92.00 91 PHE A O 1
ATOM 772 N N . ALA A 1 92 ? 6.540 -2.855 -19.468 1.00 92.75 92 ALA A N 1
ATOM 773 C CA . ALA A 1 92 ? 5.186 -3.355 -19.707 1.00 92.75 92 ALA A CA 1
ATOM 774 C C . ALA A 1 92 ? 4.129 -2.436 -19.063 1.00 92.75 92 ALA A C 1
ATOM 776 O O . ALA A 1 92 ? 3.289 -2.890 -18.288 1.00 92.75 92 ALA A O 1
ATOM 777 N N . GLY A 1 93 ? 4.211 -1.130 -19.333 1.00 90.12 93 GLY A N 1
ATOM 778 C CA . GLY A 1 93 ? 3.273 -0.120 -18.834 1.00 90.12 93 GLY A CA 1
ATOM 779 C C . GLY A 1 93 ? 2.620 0.679 -19.964 1.00 90.12 93 GLY A C 1
ATOM 780 O O . GLY A 1 93 ? 3.134 0.719 -21.079 1.00 90.12 93 GLY A O 1
ATOM 781 N N . SER A 1 94 ? 1.484 1.319 -19.673 1.00 89.31 94 SER A N 1
ATOM 782 C CA . SER A 1 94 ? 0.815 2.243 -20.605 1.00 89.31 94 SER A CA 1
ATOM 783 C C . SER A 1 94 ? 1.586 3.561 -20.681 1.00 89.31 94 SER A C 1
ATOM 785 O O . SER A 1 94 ? 1.918 4.144 -19.651 1.00 89.31 94 SER A O 1
ATOM 787 N N . VAL A 1 95 ? 1.863 4.042 -21.890 1.00 87.06 95 VAL A N 1
ATOM 788 C CA . VAL A 1 95 ? 2.631 5.280 -22.103 1.00 87.06 95 VAL A CA 1
ATOM 789 C C . VAL A 1 95 ? 1.852 6.500 -21.607 1.00 87.06 95 VAL A C 1
ATOM 791 O O . VAL A 1 95 ? 2.442 7.416 -21.048 1.00 87.06 95 VAL A O 1
ATOM 794 N N . GLU A 1 96 ? 0.521 6.472 -21.694 1.00 87.94 96 GLU A N 1
ATOM 795 C CA . GLU A 1 96 ? -0.361 7.539 -21.208 1.00 87.94 96 GLU A CA 1
ATOM 796 C C . GLU A 1 96 ? -0.219 7.761 -19.698 1.00 87.94 96 GLU A C 1
ATOM 798 O O . GLU A 1 96 ? -0.281 8.887 -19.221 1.00 87.94 96 GLU A O 1
ATOM 803 N N . ARG A 1 97 ? 0.012 6.692 -18.923 1.00 87.94 97 ARG A N 1
ATOM 804 C CA . ARG A 1 97 ? 0.246 6.805 -17.474 1.00 87.94 97 ARG A CA 1
ATOM 805 C C . ARG A 1 97 ? 1.663 7.281 -17.141 1.00 87.94 97 ARG A C 1
ATOM 807 O O . ARG A 1 97 ? 1.894 7.817 -16.058 1.00 87.94 97 ARG A O 1
ATOM 814 N N . PHE A 1 98 ? 2.612 7.064 -18.044 1.00 89.06 98 PHE A N 1
ATOM 815 C CA . PHE A 1 98 ? 4.022 7.397 -17.872 1.00 89.06 98 PHE A CA 1
ATOM 816 C C . PHE A 1 98 ? 4.455 8.364 -18.979 1.00 89.06 98 PHE A C 1
ATOM 818 O O . PHE A 1 98 ? 5.334 8.051 -19.772 1.00 89.06 98 PHE A O 1
ATOM 825 N N . GLU A 1 99 ? 3.842 9.552 -19.022 1.00 84.25 99 GLU A N 1
ATOM 826 C CA . GLU A 1 99 ? 3.961 10.512 -20.137 1.00 84.25 99 GLU A CA 1
ATOM 827 C C . GLU A 1 99 ? 5.405 10.916 -20.482 1.00 84.25 99 GLU A C 1
ATOM 829 O O . GLU A 1 99 ? 5.715 11.232 -21.628 1.00 84.25 99 GLU A O 1
ATOM 834 N N . HIS A 1 100 ? 6.318 10.869 -19.508 1.00 84.62 100 HIS A N 1
ATOM 835 C CA . HIS A 1 100 ? 7.748 11.116 -19.716 1.00 84.62 100 HIS A CA 1
ATOM 836 C C . HIS A 1 100 ? 8.410 10.081 -20.643 1.00 84.62 100 HIS A C 1
ATOM 838 O O . HIS A 1 100 ? 9.497 10.330 -21.156 1.00 84.62 100 HIS A O 1
ATOM 844 N N . LEU A 1 101 ? 7.756 8.940 -20.878 1.00 86.31 101 LEU A N 1
ATOM 845 C CA . LEU A 1 101 ? 8.203 7.900 -21.798 1.00 86.31 101 LEU A CA 1
ATOM 846 C C . LEU A 1 101 ? 7.690 8.100 -23.227 1.00 86.31 101 LEU A C 1
ATOM 848 O O . LEU A 1 101 ? 8.200 7.453 -24.139 1.00 86.31 101 LEU A O 1
ATOM 852 N N . SER A 1 102 ? 6.733 9.010 -23.448 1.00 79.25 102 SER A N 1
ATOM 853 C CA . SER A 1 102 ? 6.148 9.275 -24.771 1.00 79.25 102 SER A CA 1
ATOM 854 C C . SER A 1 102 ? 7.183 9.718 -25.807 1.00 79.25 102 SER A C 1
ATOM 856 O O . SER A 1 102 ? 7.015 9.448 -26.991 1.00 79.25 102 SER A O 1
ATOM 858 N N . ASN A 1 103 ? 8.269 10.353 -25.354 1.00 80.00 103 ASN A N 1
ATOM 859 C CA . ASN A 1 103 ? 9.366 10.833 -26.195 1.00 80.00 103 ASN A CA 1
ATOM 860 C C . ASN A 1 103 ? 10.697 10.127 -25.875 1.00 80.00 103 ASN A C 1
ATOM 862 O O . ASN A 1 103 ? 11.756 10.712 -26.078 1.00 80.00 103 ASN A O 1
ATOM 866 N N . TRP A 1 104 ? 10.677 8.899 -25.339 1.00 70.12 104 TRP A N 1
ATOM 867 C CA . TRP A 1 104 ? 11.893 8.151 -24.963 1.00 70.12 104 TRP A CA 1
ATOM 868 C C . TRP A 1 104 ? 12.657 7.564 -26.174 1.00 70.12 104 TRP A C 1
ATOM 870 O O . TRP A 1 104 ? 13.246 6.489 -26.085 1.00 70.12 104 TRP A O 1
ATOM 880 N N . ALA A 1 105 ? 12.655 8.249 -27.316 1.00 58.72 105 ALA A N 1
ATOM 881 C CA . ALA A 1 105 ? 13.361 7.835 -28.529 1.00 58.72 105 ALA A CA 1
ATOM 882 C C . ALA A 1 105 ? 14.580 8.723 -28.794 1.00 58.72 105 ALA A C 1
ATOM 884 O O . ALA A 1 105 ? 14.426 9.963 -28.734 1.00 58.72 105 ALA A O 1
#

InterPro domains:
  IPR058591 Glucosyltransferase 3-like, N-terminal domain [PF26334] (2-71)

Foldseek 3Di:
DVLVVVVVVVDAFEAEDPDDVLVVDVVNVVCLVVVLVVQLSHLEYEDQDPVRVVVSVVSPRPRPHYHHPPDDDDDDDDDDDDDDDDPDDDDPDDCVVVVVCVPVD

Organism: Streptococcus pneumoniae (NCBI:txid1313)

Nearest PDB structures (foldseek):
  3qkw-assembly1_C  TM=9.720E-01  e=1.298E-07  Streptococcus parasanguinis
  3rhz-assembly1_A-2  TM=9.800E-01  e=2.093E-07  Streptococcus parasanguinis
  4w6q-assembly1_A  TM=9.715E-01  e=3.614E-07  Streptococcus agalactiae COH1
  3qkw-assembly1_B  TM=9.682E-01  e=4.142E-07  Streptococcus parasanguinis
  3qkw-assembly1_A  TM=9.745E-01  e=6.357E-06  Streptococcus parasanguinis

pLDDT: mean 93.43, std 7.22, range [58.72, 98.81]

Mean predicted aligned error: 4.74 Å